Protein AF-A0A6P7FDK0-F1 (afdb_monomer)

Nearest PDB structures (foldseek):
  3aon-assembly1_A  TM=2.794E-01  e=6.562E+00  Enterococcus hirae
  8teu-assembly1_T  TM=2.362E-01  e=4.442E+00  Human herpesvirus 5 strain AD169

Sequence (105 aa):
MKFILLLFLIVSVNARLPSQDNLARSEDDPFTLEDCVSPIELLAYVCEWPPSKYDAWRWDANGAASGCVKEEAHKGCSPTKNNFKSYEECLDIAGPVCGLRRYGK

Secondary structure (DSSP, 8-state):
-------------------S-TTS--TTS---TTGGGPPP--GGGB-SSSPPEEEEEEEESSSSS-EEEEEEEE-BS---SS-BSSHHHHHHHHHHHHGGGGS--

Foldseek 3Di:
DDDDDDDPPPPVPPPVPPPPPVQAAPPPDADALVLLPDDAAAVPAAPDVVWDKDKWWFFDLPDPVTAIDIDIHTDGPDGGNRTHPDRVRRCVRVVVHSVCVVVPD

pLDDT: mean 74.21, std 17.54, range [39.38, 95.06]

Organism: NCBI:txid50390

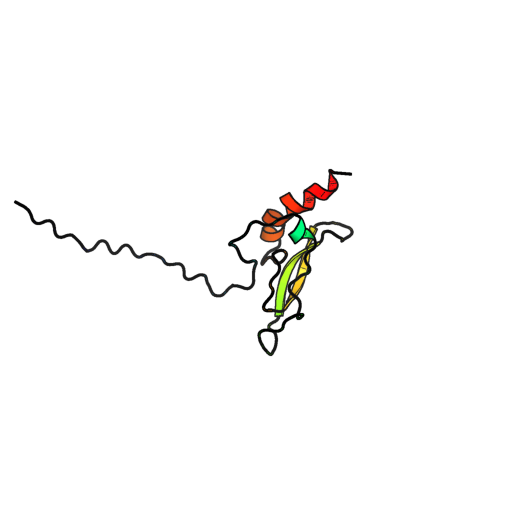Solvent-accessible surface area (backbone atoms only — not comparable to full-atom values): 6652 Å² total; per-residue (Å²): 132,89,78,90,77,86,87,83,79,78,73,75,74,78,71,73,68,80,67,93,68,80,84,41,38,77,79,90,56,86,88,50,71,76,36,33,72,42,59,62,30,51,68,91,45,68,70,43,88,78,62,55,71,46,76,31,16,24,49,33,71,84,50,98,80,50,47,67,44,79,46,84,27,31,55,40,76,66,77,34,74,21,28,22,81,36,64,64,59,26,44,70,60,43,37,76,53,50,58,53,68,75,74,78,118

Mean predicted aligned error: 12.57 Å

Structure (mmCIF, N/CA/C/O backbone):
data_AF-A0A6P7FDK0-F1
#
_entry.id   AF-A0A6P7FDK0-F1
#
loop_
_atom_site.group_PDB
_atom_site.id
_atom_site.type_symbol
_atom_site.label_atom_id
_atom_site.label_alt_id
_atom_site.label_comp_id
_atom_site.label_asym_id
_atom_site.label_entity_id
_atom_site.label_seq_id
_atom_site.pdbx_PDB_ins_code
_atom_site.Cartn_x
_atom_site.Cartn_y
_atom_site.Cartn_z
_atom_site.occupancy
_atom_site.B_iso_or_equiv
_atom_site.auth_seq_id
_atom_site.auth_comp_id
_atom_site.auth_asym_id
_atom_site.auth_atom_id
_atom_site.pdbx_PDB_model_num
ATOM 1 N N . MET A 1 1 ? -44.501 22.731 -39.178 1.00 39.38 1 MET A N 1
ATOM 2 C CA . MET A 1 1 ? -43.678 21.572 -39.599 1.00 39.38 1 MET A CA 1
ATOM 3 C C . MET A 1 1 ? -42.218 22.004 -39.442 1.00 39.38 1 MET A C 1
ATOM 5 O O . MET A 1 1 ? -41.888 23.042 -39.987 1.00 39.38 1 MET A O 1
ATOM 9 N N . LYS A 1 2 ? -41.482 21.515 -38.423 1.00 47.12 2 LYS A N 1
ATOM 10 C CA . LYS A 1 2 ? -40.531 20.370 -38.501 1.00 47.12 2 LYS A CA 1
ATOM 11 C C . LYS A 1 2 ? -39.447 20.711 -39.542 1.00 47.12 2 LYS A C 1
ATOM 13 O O . LYS A 1 2 ? -39.812 20.802 -40.699 1.00 47.12 2 LYS A O 1
ATOM 18 N N . PHE A 1 3 ? -38.251 21.177 -39.165 1.00 51.66 3 PHE A N 1
ATOM 19 C CA . PHE A 1 3 ? -37.059 20.384 -38.798 1.00 51.66 3 PHE A CA 1
ATOM 20 C C . PHE A 1 3 ? -36.189 21.166 -37.785 1.00 51.66 3 PHE A C 1
ATOM 22 O O . PHE A 1 3 ? -35.610 22.189 -38.117 1.00 51.66 3 PHE A O 1
ATOM 29 N N . ILE A 1 4 ? -36.251 20.875 -36.486 1.00 61.78 4 ILE A N 1
ATOM 30 C CA . ILE A 1 4 ? -35.255 20.084 -35.731 1.00 61.78 4 ILE A CA 1
ATOM 31 C C . ILE A 1 4 ? -34.111 19.500 -36.581 1.00 61.78 4 ILE A C 1
ATOM 33 O O . ILE A 1 4 ? -34.303 18.475 -37.220 1.00 61.78 4 ILE A O 1
ATOM 37 N N . LEU A 1 5 ? -32.933 20.121 -36.494 1.00 52.59 5 LEU A N 1
ATOM 38 C CA . LEU A 1 5 ? -31.584 19.553 -36.660 1.00 52.59 5 LEU A CA 1
ATOM 39 C C . LEU A 1 5 ? -30.681 20.445 -35.776 1.00 52.59 5 LEU A C 1
ATOM 41 O O . LEU A 1 5 ? -30.312 21.537 -36.184 1.00 52.59 5 LEU A O 1
ATOM 45 N N . LEU A 1 6 ? -30.603 20.248 -34.454 1.00 54.72 6 LEU A N 1
ATOM 46 C CA . LEU A 1 6 ? -29.794 19.235 -33.761 1.00 54.72 6 LEU A CA 1
ATOM 47 C C . LEU A 1 6 ? -28.341 19.209 -34.266 1.00 54.72 6 LEU A C 1
ATOM 49 O O . LEU A 1 6 ? -28.114 19.076 -35.463 1.00 54.72 6 LEU A O 1
ATOM 53 N N . LEU A 1 7 ? -27.409 19.219 -33.300 1.00 54.19 7 LEU A N 1
ATOM 54 C CA . LEU A 1 7 ? -25.976 18.880 -33.392 1.00 54.19 7 LEU A CA 1
ATOM 55 C C . LEU A 1 7 ? -24.964 20.039 -33.363 1.00 54.19 7 LEU A C 1
ATOM 57 O O . LEU A 1 7 ? -24.119 20.127 -34.237 1.00 54.19 7 LEU A O 1
ATOM 61 N N . PHE A 1 8 ? -24.941 20.822 -32.280 1.00 50.12 8 PHE A N 1
ATOM 62 C CA . PHE A 1 8 ? -23.660 21.274 -31.699 1.00 50.12 8 PHE A CA 1
ATOM 63 C C . PHE A 1 8 ? -23.705 21.223 -30.164 1.00 50.12 8 PHE A C 1
ATOM 65 O O . PHE A 1 8 ? -23.256 22.127 -29.469 1.00 50.12 8 PHE A O 1
ATOM 72 N N . LEU A 1 9 ? -24.257 20.138 -29.610 1.00 49.44 9 LEU A N 1
ATOM 73 C CA . LEU A 1 9 ? -23.874 19.709 -28.267 1.00 49.44 9 LEU A CA 1
ATOM 74 C C . LEU A 1 9 ? -22.561 18.949 -28.426 1.00 49.44 9 LEU A C 1
ATOM 76 O O . LEU A 1 9 ? -22.550 17.729 -28.572 1.00 49.44 9 LEU A O 1
ATOM 80 N N . ILE A 1 10 ? -21.452 19.686 -28.449 1.00 55.97 10 ILE A N 1
ATOM 81 C CA . ILE A 1 10 ? -20.143 19.102 -28.172 1.00 55.97 10 ILE A CA 1
ATOM 82 C C . ILE A 1 10 ? -20.183 18.749 -26.685 1.00 55.97 10 ILE A C 1
ATOM 84 O O . ILE A 1 10 ? -19.763 19.519 -25.827 1.00 55.97 10 ILE A O 1
ATOM 88 N N . VAL A 1 11 ? -20.774 17.598 -26.365 1.00 53.75 11 VAL A N 1
ATOM 89 C CA . VAL A 1 11 ? -20.477 16.912 -25.115 1.00 53.75 11 VAL A CA 1
ATOM 90 C C . VAL A 1 11 ? -19.035 16.474 -25.287 1.00 53.75 11 VAL A C 1
ATOM 92 O O . VAL A 1 11 ? -18.750 15.444 -25.893 1.00 53.75 11 VAL A O 1
ATOM 95 N N . SER A 1 12 ? -18.107 17.316 -24.838 1.00 55.66 12 SER A N 1
ATOM 96 C CA . SER A 1 12 ? -16.736 16.902 -24.604 1.00 55.66 12 SER A CA 1
ATOM 97 C C . SER A 1 12 ? -16.814 15.819 -23.538 1.00 55.66 12 SER A C 1
ATOM 99 O O . SER A 1 12 ? -16.882 16.100 -22.340 1.00 55.66 12 SER A O 1
ATOM 101 N N . VAL A 1 13 ? -16.897 14.570 -23.989 1.00 52.75 13 VAL A N 1
ATOM 102 C CA . VAL A 1 13 ? -16.606 13.411 -23.166 1.00 52.75 13 VAL A CA 1
ATOM 103 C C . VAL A 1 13 ? -15.172 13.634 -22.719 1.00 52.75 13 VAL A C 1
ATOM 105 O O . VAL A 1 13 ? -14.233 13.423 -23.482 1.00 52.75 13 VAL A O 1
ATOM 108 N N . ASN A 1 14 ? -15.003 14.142 -21.499 1.00 49.00 14 ASN A N 1
ATOM 109 C CA . ASN A 1 14 ? -13.747 14.036 -20.784 1.00 49.00 14 ASN A CA 1
ATOM 110 C C . ASN A 1 14 ? -13.566 12.544 -20.513 1.00 49.00 14 ASN A C 1
ATOM 112 O O . ASN A 1 14 ? -13.833 12.063 -19.414 1.00 49.00 14 ASN A O 1
ATOM 116 N N . ALA A 1 15 ? -13.157 11.795 -21.537 1.00 50.19 15 ALA A N 1
ATOM 117 C CA . ALA A 1 15 ? -12.429 10.573 -21.315 1.00 50.19 15 ALA A CA 1
ATOM 118 C C . ALA A 1 15 ? -11.158 11.046 -20.617 1.00 50.19 15 ALA A C 1
ATOM 120 O O . ALA A 1 15 ? -10.203 11.485 -21.256 1.00 50.19 15 ALA A O 1
ATOM 121 N N . ARG A 1 16 ? -11.198 11.068 -19.281 1.00 49.81 16 ARG A N 1
ATOM 122 C CA . ARG A 1 16 ? -9.984 10.999 -18.488 1.00 49.81 16 ARG A CA 1
ATOM 123 C C . ARG A 1 16 ? -9.333 9.718 -18.979 1.00 49.81 16 ARG A C 1
ATOM 125 O O . ARG A 1 16 ? -9.770 8.635 -18.601 1.00 49.81 16 ARG A O 1
ATOM 132 N N . LEU A 1 17 ? -8.385 9.838 -19.910 1.00 40.53 17 LEU A N 1
ATOM 133 C CA . LEU A 1 17 ? -7.424 8.771 -20.101 1.00 40.53 17 LEU A CA 1
ATOM 134 C C . LEU A 1 17 ? -6.902 8.497 -18.692 1.00 40.53 17 LEU A C 1
ATOM 136 O O . LEU A 1 17 ? -6.467 9.462 -18.050 1.00 40.53 17 LEU A O 1
ATOM 140 N N . PRO A 1 18 ? -7.022 7.267 -18.167 1.00 42.88 18 PRO A N 1
ATOM 141 C CA . PRO A 1 18 ? -6.313 6.933 -16.953 1.00 42.88 18 PRO A CA 1
ATOM 142 C C . PRO A 1 18 ? -4.859 7.285 -17.243 1.00 42.88 18 PRO A C 1
ATOM 144 O O . PRO A 1 18 ? -4.251 6.762 -18.183 1.00 42.88 18 PRO A O 1
ATOM 147 N N . SER A 1 19 ? -4.372 8.298 -16.521 1.00 39.81 19 SER A N 1
ATOM 148 C CA . SER A 1 19 ? -2.963 8.649 -16.501 1.00 39.81 19 SER A CA 1
ATOM 149 C C . SER A 1 19 ? -2.210 7.345 -16.320 1.00 39.81 19 SER A C 1
ATOM 151 O O . SER A 1 19 ? -2.657 6.458 -15.590 1.00 39.81 19 SER A O 1
ATOM 153 N N . GLN A 1 20 ? -1.100 7.212 -17.026 1.00 44.62 20 GLN A N 1
ATOM 154 C CA . GLN A 1 20 ? -0.224 6.053 -17.018 1.00 44.62 20 GLN A CA 1
ATOM 155 C C . GLN A 1 20 ? 0.526 5.936 -15.670 1.00 44.62 20 GLN A C 1
ATOM 157 O O . GLN A 1 20 ? 1.717 5.663 -15.636 1.00 44.62 20 GLN A O 1
ATOM 162 N N . ASP A 1 21 ? -0.192 6.123 -14.563 1.00 44.41 21 ASP A N 1
ATOM 163 C CA . ASP A 1 21 ? 0.180 5.930 -13.165 1.00 44.41 21 ASP A CA 1
ATOM 164 C C . ASP A 1 21 ? -0.345 4.565 -12.679 1.00 44.41 21 ASP A C 1
ATOM 166 O O . ASP A 1 21 ? -0.758 4.405 -11.533 1.00 44.41 21 ASP A O 1
ATOM 170 N N . ASN A 1 22 ? -0.335 3.558 -13.562 1.00 48.22 22 ASN A N 1
ATOM 171 C CA . ASN A 1 22 ? -0.754 2.171 -13.297 1.00 48.22 22 ASN A CA 1
ATOM 172 C C . ASN A 1 22 ? 0.209 1.420 -12.346 1.00 48.22 22 ASN A C 1
ATOM 174 O O . ASN A 1 22 ? 0.422 0.221 -12.496 1.00 48.22 22 ASN A O 1
ATOM 178 N N . LEU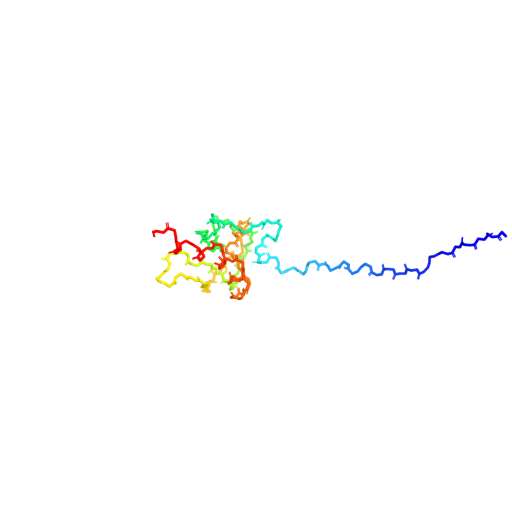 A 1 23 ? 0.853 2.124 -11.413 1.00 54.03 23 LEU A N 1
ATOM 179 C CA . LEU A 1 23 ? 1.767 1.556 -10.417 1.00 54.03 23 LEU A CA 1
ATOM 180 C C . LEU A 1 23 ? 1.053 1.200 -9.105 1.00 54.03 23 LEU A C 1
ATOM 182 O O . LEU A 1 23 ? 1.660 0.602 -8.226 1.00 54.03 23 LEU A O 1
ATOM 186 N N . ALA A 1 24 ? -0.223 1.558 -8.966 1.00 57.69 24 ALA A N 1
ATOM 187 C CA . ALA A 1 24 ? -1.037 1.237 -7.803 1.00 57.69 24 ALA A CA 1
ATOM 188 C C . ALA A 1 24 ? -2.158 0.272 -8.197 1.00 57.69 24 ALA A C 1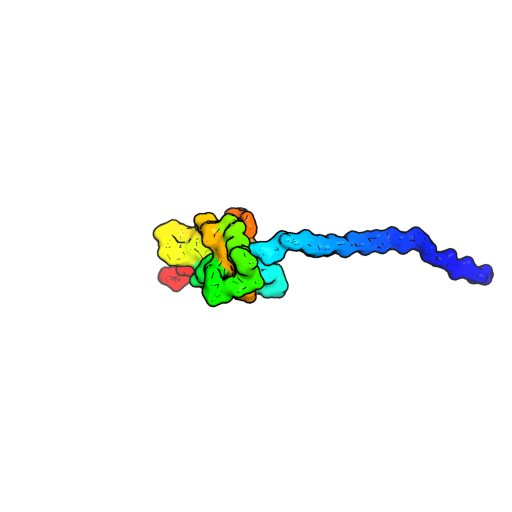
ATOM 190 O O . ALA A 1 24 ? -2.710 0.390 -9.288 1.00 57.69 24 ALA A O 1
ATOM 191 N N . ARG A 1 25 ? -2.430 -0.682 -7.293 1.00 66.50 25 ARG A N 1
ATOM 192 C CA . ARG A 1 25 ? -3.578 -1.605 -7.207 1.0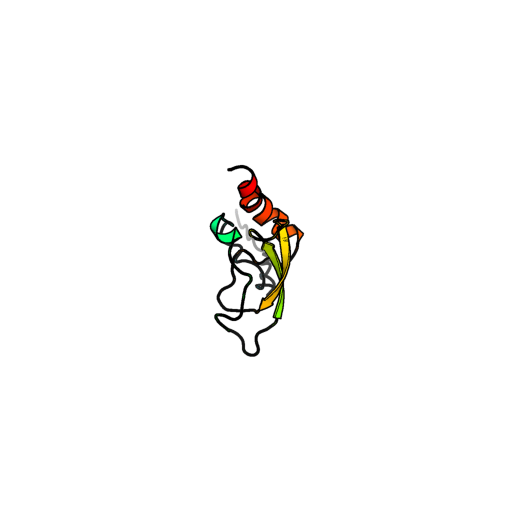0 66.50 25 ARG A CA 1
ATOM 193 C C . ARG A 1 25 ? -4.555 -1.583 -8.396 1.00 66.50 25 ARG A C 1
ATOM 195 O O . ARG A 1 25 ? -5.193 -0.568 -8.640 1.00 66.50 25 ARG A O 1
ATOM 202 N N . SER A 1 26 ? -4.810 -2.746 -9.011 1.00 60.59 26 SER A N 1
ATOM 203 C CA . SER A 1 26 ? -5.956 -2.933 -9.922 1.00 60.59 26 SER A CA 1
ATOM 204 C C . SER A 1 26 ? -7.247 -2.483 -9.226 1.00 60.59 26 SER A C 1
ATOM 206 O O . SER A 1 26 ? -7.726 -3.159 -8.313 1.00 60.59 26 SER A O 1
ATOM 208 N N . GLU A 1 27 ? -7.769 -1.313 -9.606 1.00 63.16 27 GLU A N 1
ATOM 209 C CA . GLU A 1 27 ? -8.891 -0.651 -8.924 1.00 63.16 27 GLU A CA 1
ATOM 210 C C . GLU A 1 27 ? -10.206 -1.437 -9.047 1.00 63.16 27 GLU A C 1
ATOM 212 O O . GLU A 1 27 ? -11.112 -1.232 -8.239 1.00 63.16 27 GLU A O 1
ATOM 217 N N . ASP A 1 28 ? -10.273 -2.365 -10.007 1.00 68.31 28 ASP A N 1
ATOM 218 C CA . ASP A 1 28 ? -11.491 -3.069 -10.416 1.00 68.31 28 ASP A CA 1
ATOM 219 C C . ASP A 1 28 ? -12.028 -4.078 -9.388 1.00 68.31 28 ASP A C 1
ATOM 221 O O . ASP A 1 28 ? -13.222 -4.376 -9.398 1.00 68.31 28 ASP A O 1
ATOM 225 N N . ASP A 1 29 ? -11.194 -4.559 -8.458 1.00 80.31 29 ASP A N 1
ATOM 226 C CA . ASP A 1 29 ? -11.617 -5.533 -7.449 1.00 80.31 29 ASP A CA 1
ATOM 227 C C . ASP A 1 29 ? -11.597 -4.969 -6.014 1.00 80.31 29 ASP A C 1
ATOM 229 O O . ASP A 1 29 ? -10.699 -4.199 -5.632 1.00 80.31 29 ASP A O 1
ATOM 233 N N . PRO A 1 30 ? -12.526 -5.419 -5.145 1.00 89.62 30 PRO A N 1
ATOM 234 C CA . PRO A 1 30 ? -12.490 -5.080 -3.731 1.00 89.62 30 PRO A CA 1
ATOM 235 C C . PRO A 1 30 ? -11.222 -5.628 -3.063 1.00 89.62 30 PRO A C 1
ATOM 237 O O . PRO A 1 30 ? -10.680 -6.672 -3.448 1.00 89.62 30 PRO A O 1
ATOM 240 N N . PHE A 1 31 ? -10.759 -4.894 -2.052 1.00 91.50 31 PHE A N 1
ATOM 241 C CA . PHE A 1 31 ? -9.699 -5.328 -1.150 1.00 91.50 31 PHE A CA 1
ATOM 242 C C . PHE A 1 31 ? -10.294 -6.237 -0.066 1.00 91.50 31 PHE A C 1
ATOM 244 O O . PHE A 1 31 ? -11.338 -5.931 0.511 1.00 91.50 31 PHE A O 1
ATOM 251 N N . THR A 1 32 ? -9.641 -7.362 0.191 1.00 92.44 32 THR A N 1
ATOM 252 C CA . THR A 1 32 ? -10.138 -8.470 1.017 1.00 92.44 32 THR A CA 1
ATOM 253 C C . THR A 1 32 ? -9.153 -8.831 2.131 1.00 92.44 32 THR A C 1
ATOM 255 O O . THR A 1 32 ? -8.042 -8.306 2.203 1.00 92.44 32 THR A O 1
ATOM 258 N N . LEU A 1 33 ? -9.553 -9.719 3.047 1.00 90.44 33 LEU A N 1
ATOM 259 C CA . LEU A 1 33 ? -8.699 -10.135 4.168 1.00 90.44 33 LEU A CA 1
ATOM 260 C C . LEU A 1 33 ? -7.458 -10.908 3.709 1.00 90.44 33 LEU A C 1
ATOM 262 O O . LEU A 1 33 ? -6.425 -10.878 4.381 1.00 90.44 33 LEU A O 1
ATOM 266 N N . GLU A 1 34 ? -7.561 -11.609 2.585 1.00 90.38 34 GLU A N 1
ATOM 267 C CA . GLU A 1 34 ? -6.474 -12.336 1.939 1.00 90.38 34 GLU A CA 1
ATOM 268 C C . GLU A 1 34 ? -5.385 -11.374 1.446 1.00 90.38 34 GLU A C 1
ATOM 270 O O . GLU A 1 34 ? -4.192 -11.673 1.539 1.00 90.38 34 GLU A O 1
ATOM 275 N N . ASP A 1 35 ? -5.780 -10.177 1.010 1.00 91.62 35 ASP A N 1
ATOM 276 C CA . ASP A 1 35 ? -4.855 -9.163 0.511 1.00 91.62 35 ASP A CA 1
ATOM 277 C C . ASP A 1 35 ? -3.967 -8.595 1.629 1.00 91.62 35 ASP A C 1
ATOM 279 O O . ASP A 1 35 ? -2.812 -8.262 1.382 1.00 91.62 35 ASP A O 1
ATOM 283 N N . CYS A 1 36 ? -4.440 -8.572 2.882 1.00 91.19 36 CYS A N 1
ATOM 284 C CA . CYS A 1 36 ? -3.719 -8.012 4.035 1.00 91.19 36 CYS A CA 1
ATOM 285 C C . CYS A 1 36 ? -2.316 -8.593 4.277 1.00 91.19 36 CYS A C 1
ATOM 287 O O . CYS A 1 36 ? -1.490 -7.953 4.927 1.00 91.19 36 CYS A O 1
ATOM 289 N N . VAL A 1 37 ? -2.068 -9.831 3.838 1.00 90.44 37 VAL A N 1
ATOM 290 C CA . VAL A 1 37 ? -0.785 -10.533 4.022 1.00 90.44 37 VAL A CA 1
ATOM 291 C C . VAL A 1 37 ? 0.014 -10.649 2.728 1.00 90.44 37 VAL A C 1
ATOM 293 O O . VAL A 1 37 ? 1.094 -11.239 2.732 1.00 90.44 37 VAL A O 1
ATOM 296 N N . SER A 1 38 ? -0.505 -10.102 1.627 1.00 89.12 38 SER A N 1
ATOM 297 C CA . SER A 1 38 ? 0.208 -10.112 0.358 1.00 89.12 38 SER A CA 1
ATOM 298 C C . SER A 1 38 ? 1.492 -9.289 0.479 1.00 89.12 38 SER A C 1
ATOM 300 O O . SER A 1 38 ? 1.462 -8.204 1.076 1.00 89.12 38 SER A O 1
ATOM 302 N N . PRO A 1 39 ? 2.619 -9.784 -0.061 1.00 85.25 39 PRO A N 1
ATOM 303 C CA . PRO A 1 39 ? 3.855 -9.018 -0.082 1.00 85.25 39 PRO A CA 1
ATOM 304 C C . PRO A 1 39 ? 3.696 -7.785 -0.977 1.00 85.25 39 PRO A C 1
ATOM 306 O O . PRO A 1 39 ? 2.772 -7.705 -1.796 1.00 85.25 39 PRO A O 1
ATOM 309 N N . ILE A 1 40 ? 4.628 -6.840 -0.845 1.00 83.81 40 ILE A N 1
ATOM 310 C CA . ILE A 1 40 ? 4.760 -5.778 -1.839 1.00 83.81 40 ILE A CA 1
ATOM 311 C C . ILE A 1 40 ? 5.070 -6.382 -3.213 1.00 83.81 40 ILE A C 1
ATOM 313 O O . ILE A 1 40 ? 5.524 -7.526 -3.312 1.00 83.81 40 ILE A O 1
ATOM 317 N N . GLU A 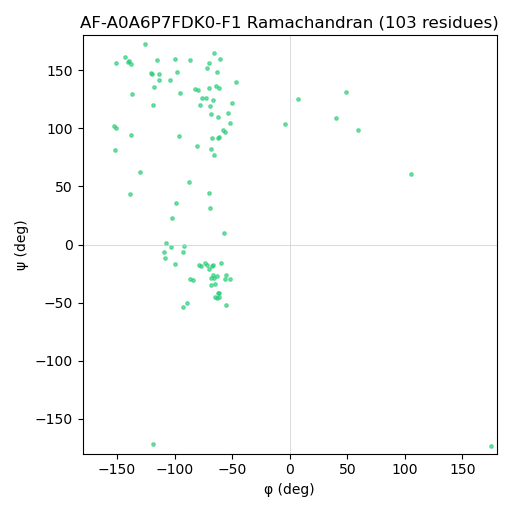1 41 ? 4.816 -5.631 -4.282 1.00 77.25 41 GLU A N 1
ATOM 318 C CA . GLU A 1 41 ? 5.202 -6.066 -5.618 1.00 77.25 41 GLU A CA 1
ATOM 319 C C . GLU A 1 41 ? 6.731 -6.210 -5.701 1.00 77.25 41 GLU A C 1
ATOM 321 O O . GLU A 1 41 ? 7.490 -5.239 -5.640 1.00 77.25 41 GLU A O 1
ATOM 326 N N . LEU A 1 42 ? 7.181 -7.463 -5.790 1.00 70.12 42 LEU A N 1
ATOM 327 C CA . LEU A 1 42 ? 8.586 -7.849 -5.861 1.00 70.12 42 LEU A CA 1
ATOM 328 C C . LEU A 1 42 ? 8.884 -8.509 -7.212 1.00 70.12 42 LEU A C 1
ATOM 330 O O . LEU A 1 42 ? 7.999 -9.055 -7.868 1.00 70.12 42 LEU A O 1
ATOM 334 N N . LEU A 1 43 ? 10.168 -8.515 -7.586 1.00 64.50 43 LEU A N 1
ATOM 335 C CA . LEU A 1 43 ? 10.753 -8.975 -8.862 1.00 64.50 43 LEU A CA 1
ATOM 336 C C . LEU A 1 43 ? 10.470 -10.433 -9.279 1.00 64.50 43 LE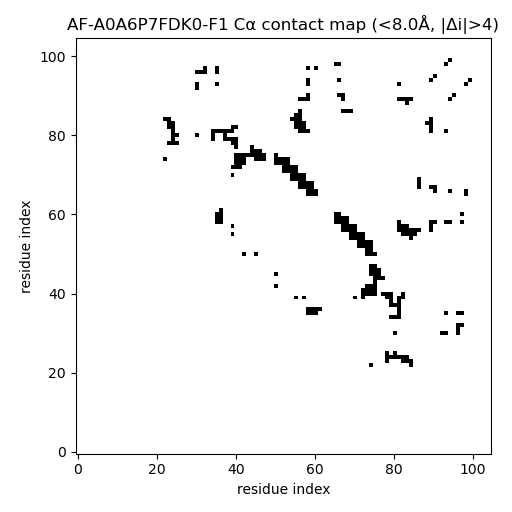U A C 1
ATOM 338 O O . LEU A 1 43 ? 11.097 -10.914 -10.220 1.00 64.50 43 LEU A O 1
ATOM 342 N N . ALA A 1 44 ? 9.572 -11.159 -8.609 1.00 62.72 44 ALA A N 1
ATOM 343 C CA . ALA A 1 44 ? 9.280 -12.562 -8.899 1.00 62.72 44 ALA A CA 1
ATOM 344 C C . ALA A 1 44 ? 8.951 -12.801 -10.387 1.00 62.72 44 ALA A C 1
ATOM 346 O O . ALA A 1 44 ? 9.287 -13.859 -10.914 1.00 62.72 44 ALA A O 1
ATOM 347 N N . TYR A 1 45 ? 8.388 -11.794 -11.070 1.00 62.66 45 TYR A N 1
ATOM 348 C CA . TYR A 1 45 ? 8.214 -11.769 -12.522 1.00 62.66 45 TYR A CA 1
ATOM 349 C C . TYR A 1 45 ? 8.552 -10.384 -13.079 1.00 62.66 45 TYR A C 1
ATOM 351 O O . TYR A 1 45 ? 7.719 -9.475 -13.093 1.00 62.66 45 TYR A O 1
ATOM 359 N N . VAL A 1 46 ? 9.803 -10.222 -13.515 1.00 65.12 46 VAL A N 1
ATOM 360 C CA . VAL A 1 46 ? 10.264 -8.999 -14.178 1.00 65.12 46 VAL A CA 1
ATOM 361 C C . VAL A 1 46 ? 9.617 -8.893 -15.551 1.00 65.12 46 VAL A C 1
ATOM 363 O O . VAL A 1 46 ? 9.828 -9.746 -16.409 1.00 65.12 46 VAL A O 1
ATOM 366 N N . CYS A 1 47 ? 8.852 -7.827 -15.755 1.00 69.88 47 CYS A N 1
ATOM 367 C CA . CYS A 1 47 ? 8.154 -7.576 -17.019 1.00 69.88 47 CYS A CA 1
ATOM 368 C C . CYS A 1 47 ? 8.721 -6.417 -17.816 1.00 69.88 47 CYS A C 1
ATOM 370 O O . CYS A 1 47 ? 8.353 -6.204 -18.968 1.00 69.88 47 CYS A O 1
ATOM 372 N N . GLU A 1 48 ? 9.664 -5.708 -17.211 1.00 72.50 48 GLU A N 1
ATOM 373 C CA . GLU A 1 48 ? 10.413 -4.627 -17.814 1.00 72.50 48 GLU A CA 1
ATOM 374 C C . GLU A 1 48 ? 11.879 -4.788 -17.403 1.00 72.50 48 GLU A C 1
ATOM 376 O O . GLU A 1 48 ? 12.173 -4.984 -16.224 1.00 72.50 48 GLU A O 1
ATOM 381 N N . TRP A 1 49 ? 12.802 -4.754 -18.370 1.00 77.44 49 TRP A N 1
ATOM 382 C CA . TRP A 1 49 ? 14.238 -4.820 -18.102 1.00 77.44 49 TRP A CA 1
ATOM 383 C C . TRP A 1 49 ? 14.931 -3.543 -18.601 1.00 77.44 49 TRP A C 1
ATOM 385 O O . TRP A 1 49 ? 14.895 -3.282 -19.805 1.00 77.44 49 TRP A O 1
ATOM 395 N N . PRO A 1 50 ? 15.602 -2.773 -17.725 1.00 78.94 50 PRO A N 1
ATOM 396 C CA . PRO A 1 50 ? 15.754 -3.000 -16.284 1.00 78.94 50 PRO A CA 1
ATOM 397 C C . PRO A 1 50 ? 14.441 -2.751 -15.511 1.00 78.94 50 PRO A C 1
ATOM 399 O O . PRO A 1 50 ? 13.632 -1.933 -15.945 1.00 78.94 50 PRO A O 1
ATOM 402 N N . PRO A 1 51 ? 14.222 -3.414 -14.360 1.00 77.00 51 PRO A N 1
ATOM 403 C CA . PRO A 1 51 ? 13.008 -3.209 -13.581 1.00 77.00 51 PRO A CA 1
ATOM 404 C C . PRO A 1 51 ? 12.974 -1.793 -13.009 1.00 77.00 51 PRO A C 1
ATOM 406 O O . PRO A 1 51 ? 13.886 -1.384 -12.283 1.00 77.00 51 PRO A O 1
ATOM 409 N N . SER A 1 52 ? 11.906 -1.051 -13.295 1.00 83.00 52 SER A N 1
ATOM 410 C CA . SER A 1 52 ? 11.678 0.242 -12.656 1.00 83.00 52 SER A CA 1
ATOM 411 C C . SER A 1 52 ? 11.319 0.042 -11.185 1.00 83.00 52 SER A C 1
ATOM 413 O O . SER A 1 52 ? 10.484 -0.803 -10.848 1.00 83.00 52 SER A O 1
ATOM 415 N N . LYS A 1 53 ? 11.937 0.840 -10.320 1.00 85.88 53 LYS A N 1
ATOM 416 C CA . LYS A 1 53 ? 11.660 0.883 -8.884 1.00 85.88 53 LYS A CA 1
ATOM 417 C C . LYS A 1 53 ? 10.723 2.038 -8.571 1.00 85.88 53 LYS A C 1
ATOM 419 O O . LYS A 1 53 ? 10.794 3.074 -9.235 1.00 85.88 53 LYS A O 1
ATOM 424 N N . TYR A 1 54 ? 9.896 1.877 -7.551 1.00 85.88 54 TYR A N 1
ATOM 425 C CA . TYR A 1 54 ? 9.076 2.957 -7.023 1.00 85.88 54 TYR A CA 1
ATOM 426 C C . TYR A 1 54 ? 8.810 2.751 -5.537 1.00 85.88 54 TYR A C 1
ATOM 428 O O . TYR A 1 54 ? 8.875 1.641 -5.019 1.00 85.88 54 TYR A O 1
ATOM 436 N N . ASP A 1 55 ? 8.525 3.846 -4.852 1.00 91.12 55 ASP A N 1
ATOM 437 C CA . ASP A 1 55 ? 8.096 3.809 -3.466 1.00 91.12 55 ASP A CA 1
ATOM 438 C C . ASP A 1 55 ? 6.613 3.455 -3.388 1.00 91.12 55 ASP A C 1
ATOM 440 O O . ASP A 1 55 ? 5.792 4.079 -4.063 1.00 91.12 55 ASP A O 1
ATOM 444 N N . ALA A 1 56 ? 6.266 2.524 -2.507 1.00 91.56 56 ALA A N 1
ATOM 445 C CA . ALA A 1 56 ? 4.887 2.133 -2.274 1.00 91.56 56 ALA A CA 1
ATOM 446 C C . ALA A 1 56 ? 4.594 1.912 -0.793 1.00 91.56 56 ALA A C 1
ATOM 448 O O . ALA A 1 56 ? 5.481 1.672 0.027 1.00 91.56 56 ALA A O 1
ATOM 449 N N . TRP A 1 57 ? 3.314 2.006 -0.458 1.00 93.00 57 TRP A N 1
ATOM 450 C CA . TRP A 1 57 ? 2.790 1.709 0.863 1.00 93.00 57 TRP A CA 1
ATOM 451 C C . TRP A 1 57 ? 2.083 0.361 0.847 1.00 93.00 57 TRP A C 1
ATOM 453 O O . TRP A 1 57 ? 1.368 0.041 -0.097 1.00 93.00 57 TRP A O 1
ATOM 463 N N . ARG A 1 58 ? 2.235 -0.419 1.913 1.00 92.31 58 ARG A N 1
ATOM 464 C CA . ARG A 1 58 ? 1.473 -1.653 2.124 1.00 92.31 58 ARG A CA 1
ATOM 465 C C . ARG A 1 58 ? 1.029 -1.773 3.568 1.00 92.31 58 ARG A C 1
ATOM 467 O O . ARG A 1 58 ? 1.690 -1.256 4.467 1.00 92.31 58 ARG A O 1
ATOM 474 N N . TRP A 1 59 ? -0.043 -2.511 3.808 1.00 92.62 59 TRP A N 1
ATOM 475 C CA . TRP A 1 59 ? -0.397 -2.937 5.150 1.00 92.62 59 TRP A CA 1
ATOM 476 C C . TRP A 1 59 ? 0.564 -4.029 5.623 1.00 92.62 59 TRP A C 1
ATOM 478 O O . TRP A 1 59 ? 0.746 -5.060 4.968 1.00 92.62 59 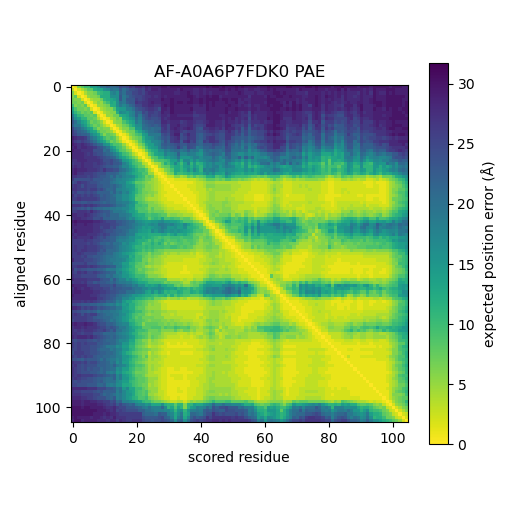TRP A O 1
ATOM 488 N N . ASP A 1 60 ? 1.173 -3.819 6.784 1.00 91.44 60 ASP A N 1
ATOM 489 C CA . ASP A 1 60 ? 1.966 -4.820 7.478 1.00 91.44 60 ASP A CA 1
ATOM 490 C C . ASP A 1 60 ? 1.117 -5.525 8.538 1.00 91.44 60 ASP A C 1
ATOM 492 O O . ASP A 1 60 ? 0.990 -5.073 9.675 1.00 91.44 60 ASP A O 1
ATOM 496 N N . ALA A 1 61 ? 0.518 -6.656 8.164 1.00 84.56 61 ALA A N 1
ATOM 497 C CA . ALA A 1 61 ? -0.266 -7.475 9.086 1.00 84.56 61 ALA A CA 1
ATOM 498 C C . ALA A 1 61 ? 0.591 -8.223 10.128 1.00 84.56 61 ALA A C 1
ATOM 500 O O . ALA A 1 61 ? 0.045 -8.673 11.136 1.00 84.56 61 ALA A O 1
ATOM 501 N N . ASN A 1 62 ? 1.904 -8.355 9.900 1.00 76.75 62 ASN A N 1
ATOM 502 C CA . ASN A 1 62 ? 2.813 -9.162 10.723 1.00 76.75 62 ASN A CA 1
ATOM 503 C C . ASN A 1 62 ? 3.771 -8.317 11.582 1.00 76.75 62 ASN A C 1
ATOM 505 O O . ASN A 1 62 ? 4.431 -8.853 12.471 1.00 76.75 62 ASN A O 1
ATOM 509 N N . GLY A 1 63 ? 3.851 -7.010 11.337 1.00 66.12 63 GLY A N 1
ATOM 510 C CA . GLY A 1 63 ? 4.688 -6.087 12.095 1.00 66.12 63 GLY A CA 1
ATOM 511 C C . GLY A 1 63 ? 4.208 -5.837 13.521 1.00 66.12 63 GLY A C 1
ATOM 512 O O . GLY A 1 63 ? 3.018 -5.923 13.834 1.00 66.12 63 GLY A O 1
ATOM 513 N N . ALA A 1 64 ? 5.145 -5.431 14.383 1.00 57.56 64 ALA A N 1
ATOM 514 C CA . ALA A 1 64 ? 4.908 -5.164 15.805 1.00 57.56 64 ALA A CA 1
ATOM 515 C C . ALA A 1 64 ? 3.797 -4.126 16.069 1.00 57.56 64 ALA A C 1
ATOM 517 O O . ALA A 1 64 ? 3.109 -4.209 17.085 1.00 57.56 64 ALA A O 1
ATOM 518 N N . ALA A 1 65 ? 3.593 -3.172 15.153 1.00 63.16 65 ALA A N 1
ATOM 519 C CA . ALA A 1 65 ? 2.573 -2.132 15.282 1.00 63.16 65 ALA A CA 1
ATOM 520 C C . ALA A 1 65 ? 1.282 -2.414 14.491 1.00 63.16 65 ALA A C 1
ATOM 522 O O . ALA A 1 65 ? 0.248 -1.859 14.848 1.00 63.16 65 ALA A O 1
ATOM 523 N N . SER A 1 66 ? 1.290 -3.335 13.522 1.00 74.38 66 SER A N 1
ATOM 524 C CA . SER A 1 66 ? 0.280 -3.504 12.457 1.00 74.38 66 SER A CA 1
ATOM 525 C C . SER A 1 66 ? -0.233 -2.186 11.861 1.00 74.38 66 SER A C 1
ATOM 527 O O . SER A 1 66 ? -0.999 -1.464 12.496 1.00 74.38 66 SER A O 1
ATOM 529 N N . GLY A 1 67 ? 0.151 -1.880 10.627 1.00 89.56 67 GLY A N 1
ATOM 530 C CA . GLY A 1 67 ? -0.242 -0.633 9.973 1.00 89.56 67 GLY A CA 1
ATOM 531 C C . GLY A 1 67 ? 0.428 -0.454 8.620 1.00 89.56 67 GLY A C 1
ATOM 532 O O . GLY A 1 67 ? 1.107 -1.357 8.138 1.00 89.56 67 GLY A O 1
ATOM 533 N N . CYS A 1 68 ? 0.232 0.709 8.007 1.00 93.31 68 CYS A N 1
ATOM 534 C CA . CYS A 1 68 ? 0.813 1.010 6.705 1.00 93.31 68 CYS A CA 1
ATOM 535 C C . CYS A 1 68 ? 2.304 1.340 6.822 1.00 93.31 68 CYS A C 1
ATOM 537 O O . CYS A 1 68 ? 2.697 2.226 7.582 1.00 93.31 68 CYS A O 1
ATOM 539 N N . VAL A 1 69 ? 3.127 0.634 6.050 1.00 92.88 69 VAL A N 1
ATOM 540 C CA . VAL A 1 69 ? 4.581 0.813 5.972 1.00 92.88 69 VAL A CA 1
ATOM 541 C C . VAL A 1 69 ? 4.982 1.161 4.546 1.00 92.88 69 VAL A C 1
ATOM 543 O O . VAL A 1 69 ? 4.341 0.712 3.596 1.00 92.88 69 VAL A O 1
ATOM 546 N N . LYS A 1 70 ? 6.030 1.974 4.407 1.00 93.25 70 LYS A N 1
ATOM 547 C CA . LYS A 1 70 ? 6.599 2.354 3.114 1.00 93.25 70 LYS A CA 1
ATOM 548 C C . LYS A 1 70 ? 7.766 1.433 2.772 1.00 93.25 70 LYS A C 1
ATOM 550 O O . LYS A 1 70 ? 8.662 1.266 3.597 1.00 93.25 70 LYS A O 1
ATOM 555 N N . GLU A 1 71 ? 7.773 0.883 1.567 1.00 90.50 71 GLU A N 1
ATOM 556 C CA . GLU A 1 71 ? 8.809 -0.022 1.065 1.00 90.50 71 GLU A CA 1
ATOM 557 C C . GLU A 1 71 ? 9.118 0.268 -0.416 1.00 90.50 71 GLU A C 1
ATOM 559 O O . GLU A 1 71 ? 8.300 0.847 -1.134 1.00 90.50 71 GLU A O 1
ATOM 564 N N . GLU A 1 72 ? 10.314 -0.121 -0.871 1.00 88.69 72 GLU A N 1
ATOM 565 C CA . GLU A 1 72 ? 10.680 -0.065 -2.292 1.00 88.69 72 GLU A CA 1
ATOM 566 C C . GLU A 1 72 ? 10.025 -1.247 -3.018 1.00 88.69 72 GLU A C 1
ATOM 568 O O . GLU A 1 72 ? 10.286 -2.410 -2.702 1.00 88.69 72 GLU A O 1
ATOM 573 N N . ALA A 1 73 ? 9.180 -0.941 -3.996 1.00 87.12 73 ALA A N 1
ATOM 574 C CA . ALA A 1 73 ? 8.559 -1.898 -4.891 1.00 87.12 73 ALA A CA 1
ATOM 575 C C . ALA A 1 73 ? 9.286 -1.939 -6.237 1.00 87.12 73 ALA A C 1
ATOM 577 O O . ALA A 1 73 ? 9.967 -0.995 -6.659 1.00 87.12 73 ALA A O 1
ATOM 578 N N . HIS A 1 74 ? 9.089 -3.043 -6.947 1.00 84.69 74 HIS A N 1
ATOM 579 C CA . HIS A 1 74 ? 9.529 -3.194 -8.322 1.00 84.69 74 HIS A CA 1
ATOM 580 C C . HIS A 1 74 ? 8.323 -3.404 -9.214 1.00 84.69 74 HIS A C 1
ATOM 582 O O . HIS A 1 74 ? 7.467 -4.229 -8.916 1.00 84.69 74 HIS A O 1
ATOM 588 N N . LYS A 1 75 ? 8.292 -2.711 -10.348 1.00 78.12 75 LYS A N 1
ATOM 589 C CA . LYS A 1 75 ? 7.242 -2.907 -11.343 1.00 78.12 75 LYS A CA 1
ATOM 590 C C . LYS A 1 75 ? 7.397 -4.290 -11.983 1.00 78.12 75 LYS A C 1
ATOM 592 O O . LYS A 1 75 ? 8.377 -4.554 -12.685 1.00 78.12 75 LYS A O 1
ATOM 597 N N . GLY A 1 76 ? 6.447 -5.174 -11.711 1.00 76.00 76 GLY A N 1
ATOM 598 C CA . GLY A 1 76 ? 6.353 -6.533 -12.231 1.00 76.00 76 GLY A CA 1
ATOM 599 C C . GLY A 1 76 ? 5.073 -6.738 -13.048 1.00 76.00 76 GLY A C 1
ATOM 600 O O . GLY A 1 76 ? 4.354 -5.797 -13.368 1.00 76.00 76 GLY A O 1
ATOM 601 N N . CYS A 1 77 ? 4.794 -7.985 -13.435 1.00 76.62 77 CYS A N 1
ATOM 602 C CA . CYS A 1 77 ? 3.507 -8.355 -14.063 1.00 76.62 77 CYS A CA 1
ATOM 603 C C . CYS A 1 77 ? 2.457 -8.821 -13.060 1.00 76.62 77 CYS A C 1
ATOM 605 O O . CYS A 1 77 ? 1.367 -9.240 -13.449 1.00 76.62 77 CYS A O 1
ATOM 607 N N . SER A 1 78 ? 2.800 -8.873 -11.781 1.00 77.88 78 SER A N 1
ATOM 608 C CA . SER A 1 78 ? 1.944 -9.478 -10.767 1.00 77.88 78 SER A CA 1
ATOM 609 C C . SER A 1 78 ? 1.793 -8.522 -9.593 1.00 77.88 78 SER A C 1
ATOM 611 O O . SER A 1 78 ? 2.229 -8.854 -8.488 1.00 77.88 78 SER A O 1
ATOM 613 N N . PRO A 1 79 ? 1.206 -7.331 -9.826 1.00 77.88 79 PRO A N 1
ATOM 614 C CA . PRO A 1 79 ? 0.943 -6.392 -8.754 1.00 77.88 79 PRO A CA 1
ATOM 615 C C . PRO A 1 79 ? -0.005 -7.037 -7.745 1.00 77.88 79 PRO A C 1
ATOM 617 O O . PRO A 1 79 ? -1.006 -7.662 -8.105 1.00 77.88 79 PRO A O 1
ATOM 620 N N . THR A 1 80 ? 0.314 -6.891 -6.465 1.00 86.00 80 THR A N 1
ATOM 621 C CA . THR A 1 80 ? -0.585 -7.297 -5.386 1.00 86.00 80 THR A CA 1
ATOM 622 C C . THR A 1 80 ? -1.545 -6.153 -5.071 1.00 86.00 80 THR A C 1
ATOM 624 O O . THR A 1 80 ? -1.269 -4.987 -5.359 1.00 86.00 80 THR A O 1
ATOM 627 N N . LYS A 1 81 ? -2.692 -6.459 -4.456 1.00 90.75 81 LYS A N 1
ATOM 628 C CA . LYS A 1 81 ? -3.621 -5.411 -4.006 1.00 90.75 81 LYS A CA 1
ATOM 629 C C . LYS A 1 81 ? -3.117 -4.658 -2.773 1.00 90.75 81 LYS A C 1
ATOM 631 O O . LYS A 1 81 ? -3.632 -3.586 -2.471 1.00 90.75 81 LYS A O 1
ATOM 636 N N . ASN A 1 82 ? -2.121 -5.208 -2.076 1.00 91.56 82 ASN A N 1
ATOM 637 C CA . ASN A 1 82 ? -1.468 -4.608 -0.915 1.00 91.56 82 ASN A CA 1
ATOM 638 C C . ASN A 1 82 ? -0.304 -3.703 -1.340 1.00 91.56 82 ASN A C 1
ATOM 640 O O . ASN A 1 82 ? 0.841 -3.908 -0.942 1.00 91.56 82 ASN A O 1
ATOM 644 N N . ASN A 1 83 ? -0.608 -2.757 -2.225 1.00 90.44 83 ASN A N 1
ATOM 645 C CA . ASN A 1 83 ? 0.364 -1.885 -2.862 1.00 90.44 83 ASN A CA 1
ATOM 646 C C . ASN A 1 83 ? -0.317 -0.563 -3.249 1.00 90.44 83 ASN A C 1
ATOM 648 O O . ASN A 1 83 ? -1.094 -0.497 -4.205 1.00 90.44 83 ASN A O 1
ATOM 652 N N . PHE A 1 84 ? -0.071 0.464 -2.445 1.00 91.31 84 PHE A N 1
ATOM 653 C CA . PHE A 1 84 ? -0.773 1.741 -2.454 1.00 91.31 84 PHE A CA 1
ATOM 654 C C . PHE A 1 84 ? 0.197 2.882 -2.751 1.00 91.31 84 PHE A C 1
ATOM 656 O O . PHE A 1 84 ? 1.350 2.870 -2.311 1.00 91.31 84 PHE A O 1
ATOM 663 N N . LYS A 1 85 ? -0.277 3.919 -3.445 1.00 90.25 85 LYS A N 1
ATOM 664 C CA . LYS A 1 85 ? 0.564 5.075 -3.806 1.00 90.25 85 LYS A CA 1
ATOM 665 C C . LYS A 1 85 ? 0.797 6.028 -2.636 1.00 90.25 85 LYS A C 1
ATOM 667 O O . LYS A 1 85 ? 1.721 6.839 -2.675 1.00 90.25 85 LYS A O 1
ATOM 672 N N . SER A 1 86 ? -0.038 5.960 -1.598 1.00 92.56 86 SER A N 1
ATOM 673 C CA . SER A 1 86 ? 0.069 6.821 -0.422 1.00 92.56 86 SER A CA 1
ATOM 674 C C . SER A 1 86 ? -0.289 6.094 0.872 1.00 92.56 86 SER A C 1
ATOM 676 O O . SER A 1 86 ? -0.942 5.047 0.878 1.00 92.56 86 SER A O 1
ATOM 678 N N . TYR A 1 87 ? 0.157 6.677 1.982 1.00 93.50 87 TYR A N 1
ATOM 679 C CA . TYR A 1 87 ? -0.151 6.197 3.322 1.00 93.50 87 TYR A CA 1
ATOM 680 C C . TYR A 1 87 ? -1.657 6.260 3.604 1.00 93.50 87 TYR A C 1
ATOM 682 O O . TYR A 1 87 ? -2.222 5.314 4.145 1.00 93.50 87 TYR A O 1
ATOM 690 N N . GLU A 1 88 ? -2.306 7.350 3.191 1.00 95.06 88 GLU A N 1
ATOM 691 C CA . GLU A 1 88 ? -3.740 7.591 3.362 1.00 95.06 88 GLU A CA 1
ATOM 692 C C . GLU A 1 88 ? -4.565 6.556 2.594 1.00 95.06 88 GLU A C 1
ATOM 694 O O . GLU A 1 88 ? -5.459 5.949 3.168 1.00 95.06 88 GLU A O 1
ATOM 699 N N . GLU A 1 89 ? -4.211 6.276 1.335 1.00 94.00 89 GLU A N 1
ATOM 700 C CA . GLU A 1 89 ? -4.896 5.258 0.529 1.00 94.00 89 GLU A CA 1
ATOM 701 C C . GLU A 1 89 ? -4.780 3.864 1.167 1.00 94.00 89 GLU A C 1
ATOM 703 O O . GLU A 1 89 ? -5.763 3.123 1.243 1.00 94.00 89 GLU A O 1
ATOM 708 N N . CYS A 1 90 ? -3.599 3.525 1.692 1.00 94.00 90 CYS A N 1
ATOM 709 C CA . CYS A 1 90 ? -3.399 2.288 2.438 1.00 94.00 90 CYS A CA 1
ATOM 710 C C . CYS A 1 90 ? -4.271 2.232 3.702 1.00 94.00 90 CYS A C 1
ATOM 712 O O . CYS A 1 90 ? -4.908 1.212 3.968 1.00 94.00 90 CYS A O 1
ATOM 714 N N . LEU A 1 91 ? -4.331 3.314 4.483 1.00 93.44 91 LEU A N 1
ATOM 715 C CA . LEU A 1 91 ? -5.145 3.355 5.696 1.00 93.44 91 LEU A CA 1
ATOM 716 C C . LEU A 1 91 ? -6.639 3.252 5.391 1.00 93.44 91 LEU A C 1
ATOM 718 O O . LEU A 1 91 ? -7.325 2.482 6.059 1.00 93.44 91 LEU A O 1
ATOM 722 N N . ASP A 1 92 ? -7.127 3.985 4.395 1.00 93.88 92 ASP A N 1
ATOM 723 C CA . ASP A 1 92 ? -8.550 4.059 4.062 1.00 93.88 92 ASP A CA 1
ATOM 724 C C . ASP A 1 92 ? -9.078 2.734 3.496 1.00 93.88 92 ASP A C 1
ATOM 726 O O . ASP A 1 92 ? -10.215 2.349 3.771 1.00 93.88 92 ASP A O 1
ATOM 730 N N . ILE A 1 93 ? -8.251 2.008 2.735 1.00 92.75 93 ILE A N 1
ATOM 731 C CA . ILE A 1 93 ? -8.641 0.746 2.094 1.00 92.75 93 ILE A CA 1
ATOM 732 C C . ILE A 1 93 ? -8.306 -0.459 2.979 1.00 92.75 93 ILE A C 1
ATOM 734 O O . ILE A 1 93 ? -9.176 -1.284 3.265 1.00 92.75 93 ILE A O 1
ATOM 738 N N . ALA A 1 94 ? -7.053 -0.588 3.422 1.00 93.06 94 ALA A N 1
ATOM 739 C CA . ALA A 1 94 ? -6.604 -1.762 4.164 1.00 93.06 94 ALA A CA 1
ATOM 740 C C . ALA A 1 94 ? -6.916 -1.666 5.662 1.00 93.06 94 ALA A C 1
ATOM 742 O O . ALA A 1 94 ? -7.179 -2.689 6.288 1.00 93.06 94 ALA A O 1
ATOM 743 N N . GLY A 1 95 ? -6.943 -0.470 6.255 1.00 91.81 95 GLY A N 1
ATOM 744 C CA . GLY A 1 95 ? -7.207 -0.287 7.687 1.00 91.81 95 GLY A CA 1
ATOM 745 C C . GLY A 1 95 ? -8.526 -0.908 8.164 1.00 91.81 95 GLY A C 1
ATOM 746 O O . GLY A 1 95 ? -8.494 -1.721 9.094 1.00 91.81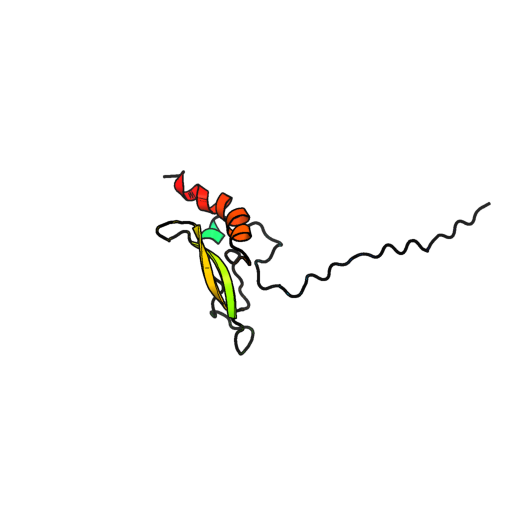 95 GLY A O 1
ATOM 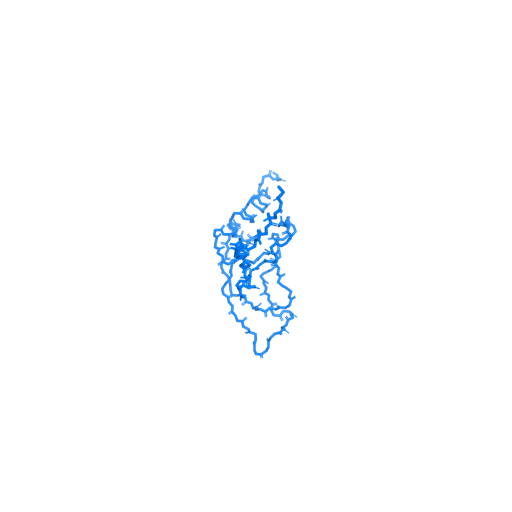747 N N . PRO A 1 96 ? -9.674 -0.613 7.526 1.00 90.88 96 PRO A N 1
ATOM 748 C CA . PRO A 1 96 ? -10.962 -1.204 7.887 1.00 90.88 96 PRO A CA 1
ATOM 749 C C . PRO A 1 96 ? -11.033 -2.722 7.700 1.00 90.88 96 PRO A C 1
ATOM 751 O O . PRO A 1 96 ? -11.805 -3.380 8.387 1.00 90.88 96 PRO A O 1
ATOM 754 N N . VAL A 1 97 ? -10.244 -3.292 6.787 1.00 91.44 97 VAL A N 1
ATOM 755 C CA . VAL A 1 97 ? -10.263 -4.732 6.485 1.00 91.44 97 VAL A CA 1
ATOM 756 C C . VAL A 1 97 ? -9.287 -5.484 7.392 1.00 91.44 97 VAL A C 1
ATOM 758 O O . VAL A 1 97 ? -9.648 -6.445 8.067 1.00 91.44 97 VAL A O 1
ATOM 761 N N . CYS A 1 98 ? -8.047 -5.015 7.465 1.00 90.50 98 CYS A N 1
ATOM 762 C CA . CYS A 1 98 ? -6.949 -5.680 8.151 1.00 90.50 98 CYS A CA 1
ATOM 763 C C . CYS A 1 98 ? -6.872 -5.338 9.644 1.00 90.50 98 CYS A C 1
ATOM 765 O O . CYS A 1 98 ? -6.446 -6.174 10.444 1.00 90.50 98 CYS A O 1
ATOM 767 N N . GLY A 1 99 ? -7.304 -4.138 10.049 1.00 81.38 99 GLY A N 1
ATOM 768 C CA . GLY A 1 99 ? -7.311 -3.696 11.447 1.00 81.38 99 GLY A CA 1
ATOM 769 C C . GLY A 1 99 ? -8.288 -4.479 12.330 1.00 81.38 99 GLY A C 1
ATOM 770 O O . GLY A 1 99 ? -8.042 -4.656 13.525 1.00 81.38 99 GLY A O 1
ATOM 771 N N . LEU A 1 100 ? -9.349 -5.041 11.739 1.00 66.56 100 LEU A N 1
ATOM 772 C CA . LEU A 1 100 ? -10.341 -5.860 12.445 1.00 66.56 100 LEU A CA 1
ATOM 773 C C . LEU A 1 100 ? -9.783 -7.200 12.950 1.00 66.56 100 LEU A C 1
ATOM 775 O O . LEU A 1 100 ? -10.337 -7.765 13.894 1.00 66.56 100 LEU A O 1
ATOM 779 N N . ARG A 1 101 ? -8.644 -7.684 12.423 1.00 57.56 101 ARG A N 1
ATOM 780 C CA . ARG A 1 101 ? -7.980 -8.899 12.940 1.00 57.56 101 ARG A CA 1
ATOM 781 C C . ARG A 1 101 ? -7.563 -8.797 14.412 1.00 57.56 101 ARG A C 1
ATOM 783 O O . ARG A 1 101 ? -7.293 -9.828 15.023 1.00 57.56 101 ARG A O 1
ATOM 790 N N . ARG A 1 102 ? -7.523 -7.598 15.005 1.00 56.06 102 ARG A N 1
ATOM 791 C CA . ARG A 1 102 ? -7.214 -7.422 16.434 1.00 56.06 102 ARG A CA 1
ATOM 792 C C . ARG A 1 102 ? -8.380 -7.708 17.384 1.00 56.06 102 ARG A C 1
ATOM 794 O O . ARG A 1 102 ? -8.119 -7.936 18.558 1.00 56.06 102 ARG A O 1
ATOM 801 N N . TYR A 1 103 ? -9.624 -7.734 16.903 1.00 49.91 103 TYR A N 1
ATOM 802 C CA . TYR A 1 103 ? -10.812 -7.864 17.763 1.00 49.91 103 TYR A CA 1
ATOM 803 C C . TYR A 1 103 ? -11.451 -9.262 17.764 1.00 49.91 103 TYR A C 1
ATOM 805 O O . TYR A 1 103 ? -12.417 -9.486 18.485 1.00 49.91 103 TYR A O 1
ATOM 813 N N . GLY A 1 104 ? -10.925 -10.200 16.972 1.00 50.44 104 GLY A N 1
ATOM 814 C CA . GLY A 1 104 ? -11.448 -11.568 16.848 1.00 50.44 104 GLY A CA 1
ATOM 815 C C . GLY A 1 104 ? -10.662 -12.639 17.610 1.00 50.44 104 GLY A C 1
ATOM 816 O O . GLY A 1 104 ? -10.698 -13.795 17.194 1.00 50.44 104 GLY A O 1
ATOM 817 N N . LYS A 1 105 ? -9.907 -12.268 18.651 1.00 43.81 105 LYS A N 1
ATOM 818 C CA . LYS A 1 105 ? -9.185 -13.207 19.523 1.00 43.81 105 LYS A CA 1
ATOM 819 C C . LYS A 1 105 ? -9.802 -13.261 20.909 1.00 43.81 105 LYS A C 1
ATOM 821 O O . LYS A 1 105 ? -10.077 -12.170 21.452 1.00 43.81 105 LYS A O 1
#

Radius of gyration: 20.33 Å; Cα contacts (8 Å, |Δi|>4): 159; chains: 1; bounding box: 59×35×59 Å